Protein AF-A0A965VAK7-F1 (afdb_monomer_lite)

Secondary structure (DSSP, 8-state):
---HHHHHHHHHHHTSSS-HHHHHHTTS-------------------S-----EEESGGGTTS-HHHHHHHHHHTT--EEES--TTTHHHHHHHT-B-SS--SS-TT-TTSSTTSGGGHHHHHHHHHHHHHHHHHTT-----------TT--HHHHHHHTT-

Sequence (162 aa):
MISRRDVIKRLAQALAGAPLMEALSSLTHPEPVLGKSLFTTTARKNSATPIRHSVSRWPFNQIPLEDFCQQVKTFGIESVELVGPDEWPILKKYGLHCAMPNGADRLGLTRGFNEPSLHEQLIEDYSRVIPLVADAGYDKLICFSGNRNGLDDEEGLQNCSV

Radius of gyration: 26.93 Å; chains: 1; bounding box: 43×77×53 Å

Foldseek 3Di:
DQDPVNVVVVVVVVPPDDDPVVVVVVVPDDDPPPDDPPPPPPPPPDPDDDDADEEEPVVVVVDPLLRVLVVCVVVVHQEYEAAELVCLVSCVVSNHHYQEYEFLPPVHQADFQLDLVCVVSSCVSCVVRVVSCVVSVYDHYDGHLHHCPVPDPVSSVVSNPD

Structure (mmCIF, N/CA/C/O backbone):
data_AF-A0A965VAK7-F1
#
_entry.id   AF-A0A965VAK7-F1
#
loop_
_atom_site.group_PDB
_atom_site.id
_atom_site.type_symbol
_atom_site.label_atom_id
_atom_site.label_alt_id
_atom_site.label_comp_id
_atom_site.label_asym_id
_atom_site.label_entity_id
_atom_site.label_seq_id
_atom_site.pdbx_PDB_ins_code
_atom_site.Cartn_x
_atom_site.Cartn_y
_atom_site.Cartn_z
_atom_site.occupancy
_atom_site.B_iso_or_equiv
_atom_site.auth_seq_id
_atom_site.auth_comp_id
_atom_site.auth_asym_id
_atom_site.auth_atom_id
_atom_site.pdbx_PDB_model_num
ATOM 1 N N . MET A 1 1 ? -8.196 33.468 14.641 1.00 49.53 1 MET A N 1
ATOM 2 C CA . MET A 1 1 ? -6.990 33.963 13.942 1.00 49.53 1 MET A CA 1
ATOM 3 C C . MET A 1 1 ? -7.469 34.972 12.903 1.00 49.53 1 MET A C 1
ATOM 5 O O . MET A 1 1 ? -8.210 34.575 12.015 1.00 49.53 1 MET A O 1
ATOM 9 N N . ILE A 1 2 ? -7.204 36.271 13.087 1.00 54.78 2 ILE A N 1
ATOM 10 C CA . ILE A 1 2 ? -7.706 37.324 12.182 1.00 54.78 2 ILE A CA 1
ATOM 11 C C . ILE A 1 2 ? -6.938 37.225 10.860 1.00 54.78 2 ILE A C 1
ATOM 13 O O . ILE A 1 2 ? -5.707 37.224 10.864 1.00 54.78 2 ILE A O 1
ATOM 17 N N . SER A 1 3 ? -7.648 37.102 9.737 1.00 73.88 3 SER A N 1
ATOM 18 C CA . SER A 1 3 ? -7.015 36.999 8.423 1.00 73.88 3 SER A CA 1
ATOM 19 C C . SER A 1 3 ? -6.465 38.354 7.989 1.00 73.88 3 SER A C 1
ATOM 21 O O . SER A 1 3 ? -7.059 39.399 8.255 1.00 73.88 3 SER A O 1
ATOM 23 N N . ARG A 1 4 ? -5.362 38.349 7.230 1.00 69.19 4 ARG A N 1
ATOM 24 C CA . ARG A 1 4 ? -4.794 39.558 6.604 1.00 69.19 4 ARG A CA 1
ATOM 25 C C . ARG A 1 4 ? -5.844 40.362 5.825 1.00 69.19 4 ARG A C 1
ATOM 27 O O . ARG A 1 4 ? -5.785 41.587 5.802 1.00 69.19 4 ARG A O 1
ATOM 34 N N . ARG A 1 5 ? -6.835 39.687 5.230 1.00 72.44 5 ARG A N 1
ATOM 35 C CA . ARG A 1 5 ? -7.944 40.338 4.510 1.00 72.44 5 ARG A CA 1
ATOM 36 C C . ARG A 1 5 ? -8.871 41.137 5.428 1.00 72.44 5 ARG A C 1
ATOM 38 O O . ARG A 1 5 ? -9.365 42.182 5.012 1.00 72.44 5 ARG A O 1
ATOM 45 N N . ASP A 1 6 ? -9.071 40.686 6.661 1.00 72.44 6 ASP A N 1
ATOM 46 C CA . ASP A 1 6 ? -9.944 41.359 7.627 1.00 72.44 6 ASP A CA 1
ATOM 47 C C . ASP A 1 6 ? -9.283 42.627 8.177 1.00 72.44 6 ASP A C 1
ATOM 49 O O . ASP A 1 6 ? -9.950 43.643 8.369 1.00 72.44 6 ASP A O 1
ATOM 53 N N . VAL A 1 7 ? -7.955 42.602 8.341 1.00 73.06 7 VAL A N 1
ATOM 54 C CA . VAL A 1 7 ? -7.158 43.782 8.718 1.00 73.06 7 VAL A CA 1
ATOM 55 C C . VAL A 1 7 ? -7.237 44.861 7.634 1.00 73.06 7 VAL A C 1
ATOM 57 O O . VAL A 1 7 ? -7.485 46.024 7.943 1.00 73.06 7 VAL A O 1
ATOM 60 N N . ILE A 1 8 ? -7.110 44.479 6.358 1.00 72.50 8 ILE A N 1
ATOM 61 C CA . ILE A 1 8 ? -7.169 45.422 5.227 1.00 72.50 8 ILE A CA 1
ATOM 62 C C . ILE A 1 8 ? -8.561 46.052 5.097 1.00 72.50 8 ILE A C 1
ATOM 64 O O . ILE A 1 8 ? -8.670 47.262 4.904 1.00 72.50 8 ILE A O 1
ATOM 68 N N . LYS A 1 9 ? -9.635 45.265 5.255 1.00 62.25 9 LYS A N 1
ATOM 69 C CA . LYS A 1 9 ? -11.009 45.795 5.215 1.00 62.25 9 LYS A CA 1
ATOM 70 C C . LYS A 1 9 ? -11.276 46.802 6.332 1.00 62.25 9 LYS A C 1
ATOM 72 O O . LYS A 1 9 ? -11.929 47.812 6.090 1.00 62.25 9 LYS A O 1
ATOM 77 N N . ARG A 1 10 ? -10.748 46.551 7.532 1.00 61.81 10 ARG A N 1
ATOM 78 C CA . ARG A 1 10 ? -10.888 47.462 8.676 1.00 61.81 10 ARG A CA 1
ATOM 79 C C . ARG A 1 10 ? -10.106 48.762 8.489 1.00 61.81 10 ARG A C 1
ATOM 81 O O . ARG A 1 10 ? -10.645 49.822 8.787 1.00 61.81 10 ARG A O 1
ATOM 88 N N . LEU A 1 11 ? -8.894 48.702 7.931 1.00 62.12 11 LEU A N 1
ATOM 89 C CA . LEU A 1 11 ? -8.128 49.909 7.592 1.00 62.12 11 LEU A CA 1
ATOM 90 C C . LEU A 1 11 ? -8.834 50.760 6.527 1.00 62.12 11 LEU A C 1
ATOM 92 O O . LEU A 1 11 ? -8.875 51.980 6.642 1.00 62.12 11 LEU A O 1
ATOM 96 N N . ALA A 1 12 ? -9.423 50.119 5.514 1.00 57.16 12 ALA A N 1
ATOM 97 C CA . ALA A 1 12 ? -10.158 50.820 4.465 1.00 57.16 12 ALA A CA 1
ATOM 98 C C . ALA A 1 12 ? -11.426 51.517 4.997 1.00 57.16 12 ALA A C 1
ATOM 100 O O . ALA A 1 12 ? -11.780 52.592 4.523 1.00 57.16 12 ALA A O 1
ATOM 101 N N . GLN A 1 13 ? -12.087 50.939 6.006 1.00 51.97 13 GLN A N 1
ATOM 102 C CA . GLN A 1 13 ? -13.268 51.531 6.648 1.00 51.97 13 GLN A CA 1
ATOM 103 C C . GLN A 1 13 ? -12.927 52.706 7.579 1.00 51.97 13 GLN A C 1
ATOM 105 O O . GLN A 1 13 ? -13.746 53.608 7.734 1.00 51.97 13 GLN A O 1
ATOM 110 N N . ALA A 1 14 ? -11.721 52.744 8.152 1.00 52.03 14 ALA A N 1
ATOM 111 C CA . ALA A 1 14 ? -11.284 53.821 9.045 1.00 52.03 14 ALA A CA 1
ATOM 112 C C . ALA A 1 14 ? -10.959 55.146 8.320 1.00 52.03 14 ALA A C 1
ATOM 114 O O . ALA A 1 14 ? -10.845 56.184 8.965 1.00 52.03 14 ALA A O 1
ATOM 115 N N . LEU A 1 15 ? -10.841 55.138 6.987 1.00 49.44 15 LEU A N 1
ATOM 116 C CA . LEU A 1 15 ? -10.510 56.329 6.191 1.00 49.44 15 LEU A CA 1
ATOM 117 C C . LEU A 1 15 ? -11.733 57.149 5.740 1.00 49.44 15 LEU A C 1
ATOM 119 O O . LEU A 1 15 ? -11.558 58.192 5.118 1.00 49.44 15 LEU A O 1
ATOM 123 N N . ALA A 1 16 ? -12.960 56.721 6.059 1.00 51.94 16 ALA A N 1
ATOM 124 C CA . ALA A 1 16 ? -14.186 57.370 5.578 1.00 51.94 16 ALA A CA 1
ATOM 125 C C . ALA A 1 16 ? -14.900 58.284 6.596 1.00 51.94 16 ALA A C 1
ATOM 127 O O . ALA A 1 16 ? -15.968 58.803 6.282 1.00 51.94 16 ALA A O 1
ATOM 128 N N . GLY A 1 17 ? -14.332 58.540 7.780 1.00 54.88 17 GLY A N 1
ATOM 129 C CA . GLY A 1 17 ? -14.877 59.567 8.679 1.00 54.88 17 GLY A CA 1
ATOM 130 C C . GLY A 1 17 ? -14.713 59.278 10.165 1.00 54.88 17 GLY A C 1
ATOM 131 O O . GLY A 1 17 ? -15.638 58.792 10.803 1.00 54.88 17 GLY A O 1
ATOM 132 N N . ALA A 1 18 ? -13.553 59.629 10.717 1.00 45.25 18 ALA A N 1
ATOM 133 C CA . ALA A 1 18 ? -13.354 60.025 12.115 1.00 45.25 18 ALA A CA 1
ATOM 134 C C . ALA A 1 18 ? -11.968 60.697 12.241 1.00 45.25 18 ALA A C 1
ATOM 136 O O . ALA A 1 18 ? -11.059 60.342 11.483 1.00 45.25 18 ALA A O 1
ATOM 137 N N . PRO A 1 19 ? -11.773 61.677 13.145 1.00 42.69 19 PRO A N 1
ATOM 138 C CA . PRO A 1 19 ? -10.483 62.337 13.332 1.00 42.69 19 PRO A CA 1
ATOM 139 C C . PRO A 1 19 ? -9.411 61.344 13.810 1.00 42.69 19 PRO A C 1
ATOM 141 O O . PRO A 1 19 ? -9.635 60.526 14.701 1.00 42.69 19 PRO A O 1
ATOM 144 N N . LEU A 1 20 ? -8.22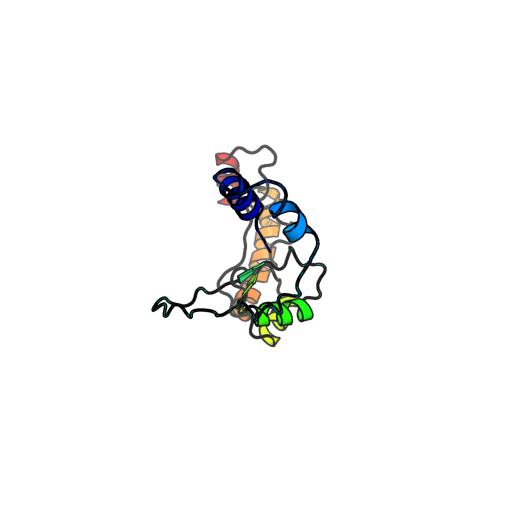0 61.453 13.215 1.00 48.28 20 LEU A N 1
ATOM 145 C CA . LEU A 1 20 ? -7.099 60.507 13.313 1.00 48.28 20 LEU A CA 1
ATOM 146 C C . LEU A 1 20 ? -6.590 60.245 14.752 1.00 48.28 20 LEU A C 1
ATOM 148 O O . LEU A 1 20 ? -5.883 59.266 14.976 1.00 48.28 20 LEU A O 1
ATOM 152 N N . MET A 1 21 ? -6.946 61.082 15.734 1.00 45.22 21 MET A N 1
ATOM 153 C CA . MET A 1 21 ? -6.463 60.947 17.116 1.00 45.22 21 MET A CA 1
ATOM 154 C C . MET A 1 21 ? -7.197 59.894 17.962 1.00 45.22 21 MET A C 1
ATOM 156 O O . MET A 1 21 ? -6.571 59.318 18.848 1.00 45.22 21 MET A O 1
ATOM 160 N N . GLU A 1 22 ? -8.465 59.571 17.687 1.00 42.34 22 GLU A N 1
ATOM 161 C CA . GLU A 1 22 ? -9.204 58.560 18.473 1.00 42.34 22 GLU A CA 1
ATOM 162 C C . GLU A 1 22 ? -8.810 57.121 18.074 1.00 42.34 22 GLU A C 1
ATOM 164 O O . GLU A 1 22 ? -8.831 56.193 18.884 1.00 42.34 22 GLU A O 1
ATOM 169 N N . ALA A 1 23 ? -8.396 56.930 16.815 1.00 47.09 23 ALA A N 1
ATOM 170 C CA . ALA A 1 23 ? -8.077 55.617 16.258 1.00 47.09 23 ALA A CA 1
ATOM 171 C C . ALA A 1 23 ? -6.786 55.012 16.840 1.00 47.09 23 ALA A C 1
ATOM 173 O O . ALA A 1 23 ? -6.698 53.790 16.978 1.00 47.09 23 ALA A O 1
ATOM 174 N N . LEU A 1 24 ? -5.809 55.843 17.233 1.00 43.31 24 LEU A N 1
ATOM 175 C CA . LEU A 1 24 ? -4.544 55.358 17.801 1.00 43.31 24 LEU A CA 1
ATOM 176 C C . LEU A 1 24 ? -4.680 54.835 19.239 1.00 43.31 24 LEU A C 1
ATOM 178 O O . LEU A 1 24 ? -3.982 53.889 19.592 1.00 43.31 24 LEU A O 1
ATOM 182 N N . SER A 1 25 ? -5.593 55.385 20.047 1.00 42.44 25 SER A N 1
ATOM 183 C CA . SER A 1 25 ? -5.804 54.933 21.436 1.00 42.44 25 SER A CA 1
ATOM 184 C C . SER A 1 25 ? -6.405 53.517 21.504 1.00 42.44 25 SER A C 1
ATOM 186 O O . SER A 1 25 ? -6.100 52.726 22.395 1.00 42.44 25 SER A O 1
ATOM 188 N N . SER A 1 26 ? -7.187 53.131 20.487 1.00 41.34 26 SER A N 1
ATOM 189 C CA . SER A 1 26 ? -7.758 51.778 20.382 1.00 41.34 26 SER A CA 1
ATOM 190 C C . SER A 1 26 ? -6.744 50.684 20.005 1.00 41.34 26 SER A C 1
ATOM 192 O O . SER A 1 26 ? -7.070 49.499 20.067 1.00 41.34 26 SER A O 1
ATOM 194 N N . LEU A 1 27 ? -5.514 51.056 19.627 1.00 45.97 27 LEU A N 1
ATOM 195 C CA . LEU A 1 27 ? -4.449 50.115 19.255 1.00 45.97 27 LEU A CA 1
ATOM 196 C C . LEU A 1 27 ? -3.560 49.705 20.439 1.00 45.97 27 LEU A C 1
ATOM 198 O O . LEU A 1 27 ? -2.753 48.789 20.290 1.00 45.97 27 LEU A O 1
ATOM 202 N N . THR A 1 28 ? -3.695 50.345 21.605 1.00 43.59 28 THR A N 1
ATOM 203 C CA . THR A 1 28 ? -2.796 50.125 22.754 1.00 43.59 28 THR A CA 1
ATOM 204 C C . THR A 1 28 ? -3.399 49.320 23.904 1.00 43.59 28 THR A C 1
ATOM 206 O O . THR A 1 28 ? -2.708 49.080 24.892 1.00 43.59 28 THR A O 1
ATOM 209 N N . HIS A 1 29 ? -4.632 48.822 23.778 1.00 44.16 29 HIS A N 1
ATOM 210 C CA . HIS A 1 29 ? -5.245 47.974 24.803 1.00 44.16 29 HIS A CA 1
ATOM 211 C C . HIS A 1 29 ? -5.722 46.636 24.223 1.00 44.16 29 HIS A C 1
ATOM 213 O O . HIS A 1 29 ? -6.778 46.579 23.590 1.00 44.16 29 HIS A O 1
ATOM 219 N N . PRO A 1 30 ? -4.982 45.530 24.432 1.00 42.00 30 PRO A N 1
ATOM 220 C CA . PRO A 1 30 ? -5.552 44.207 24.261 1.00 42.00 30 PRO A CA 1
ATOM 221 C C . PRO A 1 30 ? -6.478 43.925 25.453 1.00 42.00 30 PRO A C 1
ATOM 223 O O . PRO A 1 30 ? -6.036 43.471 26.505 1.00 42.00 30 PRO A O 1
ATOM 226 N N . GLU A 1 31 ? -7.770 44.202 25.295 1.00 39.09 31 GLU A N 1
ATOM 227 C CA . GLU A 1 31 ? -8.802 43.621 26.160 1.00 39.09 31 GLU A CA 1
ATOM 228 C C . GLU A 1 31 ? -8.766 42.088 26.010 1.00 39.09 31 GLU A C 1
ATOM 230 O O . GLU A 1 31 ? -8.742 41.580 24.877 1.00 39.09 31 GLU A O 1
ATOM 235 N N . PRO A 1 32 ? -8.759 41.314 27.110 1.00 38.34 32 PRO A N 1
ATOM 236 C CA . PRO A 1 32 ? -8.784 39.867 27.033 1.00 38.34 32 PRO A CA 1
ATOM 237 C C . PRO A 1 32 ? -10.186 39.432 26.602 1.00 38.34 32 PRO A C 1
ATOM 239 O O . PRO A 1 32 ? -11.089 39.237 27.414 1.00 38.34 32 PRO A O 1
ATOM 242 N N . VAL A 1 33 ? -10.378 39.244 25.297 1.00 41.69 33 VAL A N 1
ATOM 243 C CA . VAL A 1 33 ? -11.558 38.552 24.780 1.00 41.69 33 VAL A CA 1
ATOM 244 C C . VAL A 1 33 ? -11.418 37.084 25.168 1.00 41.69 33 VAL A C 1
ATOM 246 O O . VAL A 1 33 ? -10.795 36.288 24.464 1.00 41.69 33 VAL A O 1
ATOM 249 N N . LEU A 1 34 ? -12.000 36.738 26.317 1.00 42.62 34 LEU A N 1
ATOM 250 C CA . LEU A 1 34 ? -12.352 35.378 26.708 1.00 42.62 34 LEU A CA 1
ATOM 251 C C . LEU A 1 34 ? -13.281 34.811 25.624 1.00 42.62 34 LEU A C 1
ATOM 253 O O . LEU A 1 34 ? -14.507 34.916 25.684 1.00 42.62 34 LEU A O 1
ATOM 257 N N . GLY A 1 35 ? -12.671 34.273 24.572 1.00 37.53 35 GLY A N 1
ATOM 258 C CA . GLY A 1 35 ? -13.359 33.654 23.458 1.00 37.53 35 GLY A CA 1
ATOM 259 C C . GLY A 1 35 ? -14.065 32.399 23.941 1.00 37.53 35 GLY A C 1
ATOM 260 O O . GLY A 1 35 ? -13.445 31.349 24.095 1.00 37.53 35 GLY A O 1
ATOM 261 N N . LYS A 1 36 ? -15.383 32.496 24.140 1.00 40.84 36 LYS A N 1
ATOM 262 C CA . LYS A 1 36 ? -16.265 31.331 24.045 1.00 40.84 36 LYS A CA 1
ATOM 263 C C . LYS A 1 36 ? -15.923 30.602 22.747 1.00 40.84 36 LYS A C 1
ATOM 265 O O . LYS A 1 36 ? -15.894 31.219 21.683 1.00 40.84 36 LYS A O 1
ATOM 270 N N . SER A 1 37 ? -15.632 29.309 22.878 1.00 41.97 37 SER A N 1
ATOM 271 C CA . SER A 1 37 ? -15.342 28.382 21.785 1.00 41.97 37 SER A CA 1
ATOM 272 C C . SER A 1 37 ? -16.246 28.655 20.580 1.00 41.97 37 SER A C 1
ATOM 274 O O . SER A 1 37 ? -17.455 28.441 20.626 1.00 41.97 37 SER A O 1
ATOM 276 N N . LEU A 1 38 ? -15.643 29.148 19.497 1.00 42.88 38 LEU A N 1
ATOM 277 C CA . LEU A 1 38 ? -16.304 29.417 18.218 1.00 42.88 38 LEU A CA 1
ATOM 278 C C . LEU A 1 38 ? -16.526 28.145 17.385 1.00 42.88 38 LEU A C 1
ATOM 280 O O . LEU A 1 38 ? -16.934 28.229 16.231 1.00 42.88 38 LEU A O 1
ATOM 284 N N . PHE A 1 39 ? -16.325 26.960 17.962 1.00 47.28 39 PHE A N 1
ATOM 285 C CA . PHE A 1 39 ? -16.734 25.704 17.345 1.00 47.28 39 PHE A CA 1
ATOM 286 C C . PHE A 1 39 ? -18.138 25.329 17.815 1.00 47.28 39 PHE A C 1
ATOM 288 O O . PHE A 1 39 ? -18.348 24.338 18.507 1.00 47.28 39 PHE A O 1
ATOM 295 N N . THR A 1 40 ? -19.127 26.133 17.423 1.00 39.22 40 THR A N 1
ATOM 296 C CA . THR A 1 40 ? -20.482 25.595 17.289 1.00 39.22 40 THR A CA 1
ATOM 297 C C . THR A 1 40 ? -20.524 24.894 15.941 1.00 39.22 40 THR A C 1
ATOM 299 O O . THR A 1 40 ? -20.712 25.525 14.902 1.00 39.22 40 THR A O 1
ATOM 302 N N . THR A 1 41 ? -20.273 23.586 15.947 1.00 44.69 41 THR A N 1
ATOM 303 C CA . THR A 1 41 ? -20.525 22.729 14.790 1.00 44.69 41 THR A CA 1
ATOM 304 C C . THR A 1 41 ? -22.024 22.753 14.536 1.00 44.69 41 THR A C 1
ATOM 306 O O . THR A 1 41 ? -22.780 22.002 15.149 1.00 44.69 41 THR A O 1
ATOM 309 N N . THR A 1 42 ? -22.483 23.634 13.649 1.00 44.19 42 THR A N 1
ATOM 310 C CA . THR A 1 42 ? -23.814 23.500 13.065 1.00 44.19 42 THR A CA 1
ATOM 311 C C . THR A 1 42 ? -23.801 22.181 12.307 1.00 44.19 42 THR A C 1
ATOM 313 O O . THR A 1 42 ? -23.230 22.086 11.218 1.00 44.19 42 THR A O 1
ATOM 316 N N . ALA A 1 43 ? -24.349 21.134 12.924 1.00 50.53 43 ALA A N 1
ATOM 317 C CA . ALA A 1 43 ? -24.496 19.832 12.306 1.00 50.53 43 ALA A CA 1
ATOM 318 C C . ALA A 1 43 ? -25.353 20.012 11.050 1.00 50.53 43 ALA A C 1
ATOM 320 O O . ALA A 1 43 ? -26.576 20.143 11.121 1.00 50.53 43 ALA A O 1
ATOM 321 N N . ARG A 1 44 ? -24.701 20.066 9.884 1.00 49.41 44 ARG A N 1
ATOM 322 C CA . ARG A 1 44 ? -25.390 19.893 8.612 1.00 49.41 44 ARG A CA 1
ATOM 323 C C . ARG A 1 44 ? -26.029 18.516 8.674 1.00 49.41 44 ARG A C 1
A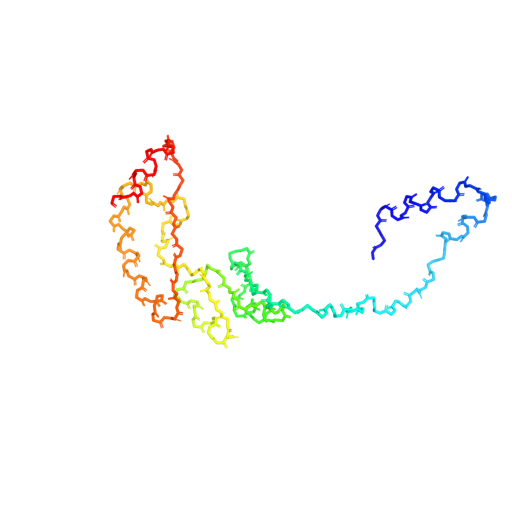TOM 325 O O . ARG A 1 44 ? -25.331 17.506 8.714 1.00 49.41 44 ARG A O 1
ATOM 332 N N . LYS A 1 45 ? -27.358 18.492 8.727 1.00 50.88 45 LYS A N 1
ATOM 333 C CA . LYS A 1 45 ? -28.162 17.280 8.609 1.00 50.88 45 LYS A CA 1
ATOM 334 C C . LYS A 1 45 ? -28.058 16.814 7.154 1.00 50.88 45 LYS A C 1
ATOM 336 O O . LYS A 1 45 ? -28.951 17.048 6.350 1.00 50.88 45 LYS A O 1
ATOM 341 N N . ASN A 1 46 ? -26.908 16.253 6.795 1.00 53.75 46 ASN A N 1
ATOM 342 C CA . ASN A 1 46 ? -26.676 15.708 5.472 1.00 53.75 46 ASN A CA 1
ATOM 343 C C . ASN A 1 46 ? -27.251 14.296 5.451 1.00 53.75 46 ASN A C 1
ATOM 345 O O . ASN A 1 46 ? -26.717 13.387 6.077 1.00 53.75 46 ASN A O 1
ATOM 349 N N . SER A 1 47 ? -28.322 14.113 4.688 1.00 57.94 47 SER A N 1
ATOM 350 C CA . SER A 1 47 ? -28.842 12.821 4.234 1.00 57.94 47 SER A CA 1
ATOM 351 C C . SER A 1 47 ? -27.915 12.151 3.202 1.00 57.94 47 SER A C 1
ATOM 353 O O . SER A 1 47 ? -28.383 11.492 2.279 1.00 57.94 47 SER A O 1
ATOM 355 N N . ALA A 1 48 ? -26.604 12.368 3.314 1.00 66.12 48 ALA A N 1
ATOM 356 C CA . ALA A 1 48 ? -25.587 11.817 2.435 1.00 66.12 48 ALA A CA 1
ATOM 357 C C . ALA A 1 48 ? -24.838 10.737 3.210 1.00 66.12 48 ALA A C 1
ATOM 359 O O . ALA A 1 48 ? -24.498 10.942 4.376 1.00 66.12 48 ALA A O 1
ATOM 360 N N . THR A 1 49 ? -24.598 9.593 2.573 1.00 67.81 49 THR A N 1
ATOM 361 C CA . THR A 1 49 ? -23.736 8.542 3.122 1.00 67.81 49 THR A CA 1
ATOM 362 C C . THR A 1 49 ? -22.448 9.169 3.663 1.00 67.81 49 THR A C 1
ATOM 364 O O . THR A 1 49 ? -21.840 9.975 2.950 1.00 67.81 49 THR A O 1
ATOM 367 N N . PRO A 1 50 ? -22.040 8.855 4.903 1.00 83.44 50 PRO A N 1
ATOM 368 C CA . PRO A 1 50 ? -20.830 9.424 5.477 1.00 83.44 50 PRO A CA 1
ATOM 369 C C . PRO A 1 50 ? -19.631 9.119 4.572 1.00 83.44 50 PRO A C 1
ATOM 371 O O . PRO A 1 50 ? -19.474 7.998 4.088 1.00 83.44 50 PRO A O 1
ATOM 374 N N . ILE A 1 51 ? -18.813 10.141 4.306 1.00 89.06 51 ILE A N 1
ATOM 375 C CA . ILE A 1 51 ? -17.578 9.979 3.537 1.00 89.06 51 ILE A CA 1
ATOM 376 C C . ILE A 1 51 ? -16.642 9.102 4.365 1.00 89.06 51 ILE A C 1
ATOM 378 O O . ILE A 1 51 ? -16.296 9.452 5.493 1.00 89.06 51 ILE A O 1
ATOM 382 N N . ARG A 1 52 ? -16.226 7.972 3.795 1.00 92.88 52 ARG A N 1
ATOM 383 C CA . ARG A 1 52 ? -15.259 7.070 4.422 1.00 92.88 52 ARG A CA 1
ATOM 384 C C . ARG A 1 52 ? -13.858 7.578 4.117 1.00 92.88 52 ARG A C 1
ATOM 386 O O . ARG A 1 52 ? -13.382 7.457 2.991 1.00 92.88 52 ARG A O 1
ATOM 393 N N . HIS A 1 53 ? -13.234 8.207 5.105 1.00 94.62 53 HIS A N 1
ATOM 394 C CA . HIS A 1 53 ? -11.891 8.758 4.970 1.00 94.62 53 HIS A CA 1
ATOM 395 C C . HIS A 1 53 ? -10.820 7.697 5.236 1.00 94.62 53 HIS A C 1
ATOM 397 O O . HIS A 1 53 ? -10.975 6.852 6.122 1.00 94.62 53 HIS A O 1
ATOM 403 N N . SER A 1 54 ? -9.715 7.800 4.498 1.00 97.19 54 SER A N 1
ATOM 404 C CA . SER A 1 54 ? -8.495 7.028 4.709 1.00 97.19 54 SER A CA 1
ATOM 405 C C . SER A 1 54 ? -7.251 7.915 4.723 1.00 97.19 54 SER A C 1
ATOM 407 O O . SER A 1 54 ? -7.298 9.080 4.319 1.00 97.19 54 SER A O 1
ATOM 409 N N . VAL A 1 55 ? -6.135 7.372 5.213 1.00 97.75 55 VAL A N 1
ATOM 410 C CA . VAL A 1 55 ? -4.841 8.064 5.274 1.00 97.75 55 VAL A CA 1
ATOM 411 C C . VAL A 1 55 ? -3.702 7.119 4.910 1.00 97.75 55 VAL A C 1
ATOM 413 O O . VAL A 1 55 ? -3.657 5.988 5.378 1.00 97.75 55 VAL A O 1
ATOM 416 N N . SER A 1 56 ? -2.748 7.566 4.095 1.00 96.88 56 SER A N 1
ATOM 417 C CA . SER A 1 56 ? -1.547 6.774 3.814 1.00 96.88 56 SER A CA 1
ATOM 418 C C . SER A 1 56 ? -0.571 6.795 4.986 1.00 96.88 56 SER A C 1
ATOM 420 O O . SER A 1 56 ? -0.334 7.844 5.585 1.00 96.88 56 SER A O 1
ATOM 422 N N . ARG A 1 57 ? 0.051 5.650 5.270 1.00 95.56 57 ARG A N 1
ATOM 423 C CA . ARG A 1 57 ? 1.042 5.486 6.341 1.00 95.56 57 ARG A CA 1
ATOM 424 C C . ARG A 1 57 ? 2.343 6.258 6.104 1.00 95.56 57 ARG A C 1
ATOM 426 O O . ARG A 1 57 ? 2.905 6.811 7.053 1.00 95.56 57 ARG A O 1
ATOM 433 N N . TRP A 1 58 ? 2.821 6.272 4.858 1.00 93.69 58 TRP A N 1
ATOM 434 C CA . TRP A 1 58 ? 4.182 6.696 4.498 1.00 93.69 58 TRP A CA 1
ATOM 435 C C . TRP A 1 58 ? 4.595 8.108 4.960 1.00 93.69 58 TRP A C 1
ATOM 437 O O . TRP A 1 58 ? 5.731 8.236 5.419 1.00 93.69 58 TRP A O 1
ATOM 447 N N . PRO A 1 59 ? 3.735 9.155 4.938 1.00 96.38 59 PRO A N 1
ATOM 448 C CA . PRO A 1 59 ? 4.149 10.502 5.342 1.00 96.38 59 PRO A CA 1
ATOM 449 C C . PRO A 1 59 ? 4.420 10.619 6.846 1.00 96.38 59 PRO A C 1
ATOM 451 O O . PRO A 1 59 ? 4.986 11.609 7.298 1.00 96.38 59 PRO A O 1
ATOM 454 N N . PHE A 1 60 ? 3.993 9.625 7.626 1.00 96.56 60 PHE A N 1
ATOM 455 C CA . PHE A 1 60 ? 4.023 9.641 9.084 1.00 96.56 60 PHE A CA 1
ATOM 456 C C . PHE A 1 60 ? 4.966 8.579 9.655 1.00 96.56 60 PHE A C 1
ATOM 458 O O . PHE A 1 60 ? 4.827 8.213 10.820 1.00 96.56 60 PHE A O 1
ATOM 465 N N . ASN A 1 61 ? 5.888 8.028 8.856 1.00 93.06 61 ASN A N 1
ATOM 466 C CA . ASN A 1 61 ? 6.762 6.901 9.232 1.00 93.06 61 ASN A CA 1
ATOM 467 C C . ASN A 1 61 ? 7.553 7.104 10.543 1.00 93.06 61 ASN A C 1
ATOM 469 O O . ASN A 1 61 ? 7.902 6.126 11.195 1.00 93.06 61 ASN A O 1
ATOM 473 N N . GLN A 1 62 ? 7.764 8.352 10.963 1.00 96.88 62 GLN A N 1
ATOM 474 C CA . GLN A 1 62 ? 8.396 8.725 12.234 1.00 96.88 62 GLN A CA 1
ATOM 475 C C . GLN A 1 62 ? 7.534 8.443 13.477 1.00 96.88 62 GLN A C 1
ATOM 477 O O . GLN A 1 62 ? 8.064 8.362 14.582 1.00 96.88 62 GLN A O 1
ATOM 482 N N . ILE A 1 63 ? 6.217 8.306 13.318 1.00 97.69 63 ILE A N 1
ATOM 483 C CA . ILE A 1 63 ? 5.283 7.966 14.396 1.00 97.69 63 ILE A CA 1
ATOM 484 C C . ILE A 1 63 ? 5.161 6.435 14.448 1.00 97.69 63 ILE A C 1
ATOM 486 O O . ILE A 1 63 ? 4.900 5.831 13.397 1.00 97.69 63 ILE A O 1
ATOM 490 N N . PRO A 1 64 ? 5.323 5.786 15.619 1.00 97.62 64 PRO A N 1
ATOM 491 C CA . PRO A 1 64 ? 5.060 4.357 15.770 1.00 97.62 64 PRO A CA 1
ATOM 492 C C . PRO A 1 64 ? 3.650 3.993 15.292 1.00 97.62 64 PRO A C 1
ATOM 494 O O . PRO A 1 64 ? 2.696 4.730 15.538 1.00 97.62 64 PRO A O 1
ATOM 497 N N . LEU A 1 65 ? 3.499 2.852 14.610 1.00 97.50 65 LEU A N 1
ATOM 498 C CA . LEU A 1 65 ? 2.221 2.493 13.983 1.00 97.50 65 LEU A CA 1
ATOM 499 C C . LEU A 1 65 ? 1.073 2.399 14.999 1.00 97.50 65 LEU A C 1
ATOM 501 O O . LEU A 1 65 ? -0.039 2.822 14.690 1.00 97.50 65 LEU A O 1
ATOM 505 N N . GLU A 1 66 ? 1.325 1.882 16.205 1.00 97.50 66 GLU A N 1
ATOM 506 C CA . GLU A 1 66 ? 0.291 1.812 17.242 1.00 97.50 66 GLU A CA 1
ATOM 507 C C . GLU A 1 66 ? -0.214 3.201 17.654 1.00 97.50 66 GLU A C 1
ATOM 509 O O . GLU A 1 66 ? -1.426 3.425 17.664 1.00 97.50 66 GLU A O 1
ATOM 514 N N . ASP A 1 67 ? 0.695 4.141 17.922 1.00 98.19 67 ASP A N 1
ATOM 515 C CA . ASP A 1 67 ? 0.350 5.517 18.296 1.00 98.19 67 ASP A CA 1
ATOM 516 C C . ASP A 1 67 ? -0.394 6.223 17.156 1.00 98.19 67 ASP A C 1
ATOM 518 O O . ASP A 1 67 ? -1.393 6.914 17.374 1.00 98.19 67 ASP A O 1
ATOM 522 N N . PHE A 1 68 ? 0.051 5.995 15.917 1.00 98.38 68 PHE A N 1
ATOM 523 C CA . PHE A 1 68 ? -0.607 6.507 14.722 1.00 98.38 68 PHE A CA 1
ATOM 524 C C . PHE A 1 68 ? -2.047 5.989 14.609 1.00 98.38 68 PHE A C 1
ATOM 526 O O . PHE A 1 68 ? -2.974 6.781 14.450 1.00 98.38 68 PHE A O 1
ATOM 533 N N . CYS A 1 69 ? -2.263 4.679 14.762 1.00 98.00 69 CYS A N 1
ATOM 534 C CA . CYS A 1 69 ? -3.596 4.073 14.702 1.00 98.00 69 CYS A CA 1
ATOM 535 C C . CYS A 1 69 ? -4.541 4.644 15.767 1.00 98.00 69 CYS A C 1
ATOM 537 O O . CYS A 1 69 ? -5.704 4.931 15.471 1.00 98.00 69 CYS A O 1
ATOM 539 N N . GLN A 1 70 ? -4.050 4.850 16.993 1.00 97.38 70 GLN A N 1
ATOM 540 C CA . GLN A 1 70 ? -4.834 5.470 18.063 1.00 97.38 70 GLN A CA 1
ATOM 541 C C . GLN A 1 70 ? -5.287 6.883 17.680 1.00 97.38 70 GLN A C 1
ATOM 543 O O . GLN A 1 70 ? -6.473 7.198 17.792 1.00 97.38 70 GLN A O 1
ATOM 548 N N . GLN A 1 71 ? -4.370 7.717 17.181 1.00 97.56 71 GLN A N 1
ATOM 549 C CA . GLN A 1 71 ? -4.667 9.097 16.789 1.00 97.56 71 GLN A CA 1
ATOM 550 C C . GLN A 1 71 ? -5.630 9.168 15.601 1.00 97.56 71 GLN A C 1
ATOM 552 O O . GLN A 1 71 ? -6.614 9.906 15.655 1.00 97.56 71 GLN A O 1
ATOM 557 N N . VAL A 1 72 ? -5.403 8.361 14.564 1.00 97.06 72 VAL A N 1
ATOM 558 C CA . VAL A 1 72 ? -6.233 8.305 13.349 1.00 97.06 72 VAL A CA 1
ATOM 559 C C . VAL A 1 72 ? -7.702 8.032 13.683 1.00 97.06 72 VAL A C 1
ATOM 561 O O . VAL A 1 72 ? -8.593 8.693 13.144 1.00 97.06 72 VAL A O 1
ATOM 564 N N . LYS A 1 73 ? -7.974 7.148 14.650 1.00 95.25 73 LYS A N 1
ATOM 565 C CA . LYS A 1 73 ? -9.345 6.902 15.121 1.00 95.25 73 LYS A CA 1
ATOM 566 C C . LYS A 1 73 ? -10.003 8.115 15.763 1.00 95.25 73 LYS A C 1
ATOM 568 O O . LYS A 1 73 ? -11.204 8.301 15.587 1.00 95.25 73 LYS A O 1
ATOM 573 N N . THR A 1 74 ? -9.252 8.946 16.488 1.00 95.94 74 THR A N 1
ATOM 574 C CA . THR A 1 74 ? -9.812 10.171 17.094 1.00 95.94 74 THR A CA 1
ATOM 575 C C . THR A 1 74 ? -10.281 11.176 16.040 1.00 95.94 74 THR A C 1
ATOM 577 O O . THR A 1 74 ? -11.166 11.982 16.316 1.00 95.94 74 THR A O 1
ATOM 580 N N . PHE A 1 75 ? -9.751 11.085 14.817 1.00 95.31 75 PHE A N 1
ATOM 581 C CA . PHE A 1 75 ? -10.163 11.904 13.677 1.00 95.31 75 PHE A CA 1
ATOM 582 C C . PHE A 1 75 ? -11.349 11.318 12.899 1.00 95.31 75 PHE A C 1
ATOM 584 O O . PHE A 1 75 ? -11.814 11.943 11.948 1.00 95.31 75 PHE A O 1
ATOM 591 N N . GLY A 1 76 ? -11.848 10.137 13.282 1.00 94.62 76 GLY A N 1
ATOM 592 C CA . GLY A 1 76 ? -12.936 9.459 12.574 1.00 94.62 76 GLY A CA 1
ATOM 593 C C . GLY A 1 76 ? -12.515 8.838 11.239 1.00 94.62 76 GLY A C 1
ATOM 594 O O . GLY A 1 76 ? -13.357 8.628 10.372 1.00 94.62 76 GLY A O 1
ATOM 595 N N . ILE A 1 77 ? -11.222 8.566 11.056 1.00 96.62 77 ILE A N 1
ATOM 596 C CA . ILE A 1 77 ? -10.698 7.863 9.881 1.00 96.62 77 ILE A CA 1
ATOM 597 C C . ILE A 1 77 ? -10.828 6.352 10.107 1.00 96.62 77 ILE A C 1
ATOM 599 O O . ILE A 1 77 ? -10.527 5.846 11.189 1.00 96.62 77 ILE A O 1
ATOM 603 N N . GLU A 1 78 ? -11.267 5.634 9.075 1.00 96.25 78 GLU A N 1
ATOM 604 C CA . GLU A 1 78 ? -11.588 4.202 9.157 1.00 96.25 78 GLU A CA 1
ATOM 605 C C . GLU A 1 78 ? -10.524 3.302 8.516 1.00 96.25 78 GLU A C 1
ATOM 607 O O . GLU A 1 78 ? -10.559 2.086 8.708 1.00 96.25 78 GLU A O 1
ATOM 612 N N . SER A 1 79 ? -9.598 3.869 7.737 1.00 97.88 79 SER A N 1
ATOM 613 C CA . SER A 1 79 ? -8.637 3.100 6.943 1.00 97.88 79 SER A CA 1
ATOM 614 C C . SER A 1 79 ? -7.250 3.743 6.910 1.00 97.88 79 SER A C 1
ATOM 616 O O . SER A 1 79 ? -7.119 4.966 6.797 1.00 97.88 79 SER A O 1
ATOM 618 N N . VAL A 1 80 ? -6.217 2.908 7.009 1.00 98.12 80 VAL A N 1
ATOM 619 C CA . VAL A 1 80 ? -4.804 3.284 6.897 1.00 98.12 80 VAL A CA 1
ATOM 620 C C . VAL A 1 80 ? -4.203 2.524 5.724 1.00 98.12 80 VAL A C 1
ATOM 622 O O . VAL A 1 80 ? -4.222 1.299 5.704 1.00 98.12 80 VAL A O 1
ATOM 625 N N . GLU A 1 81 ? -3.671 3.251 4.750 1.00 97.38 81 GLU A N 1
ATOM 626 C CA . GLU A 1 81 ? -3.209 2.703 3.474 1.00 97.38 81 GLU A C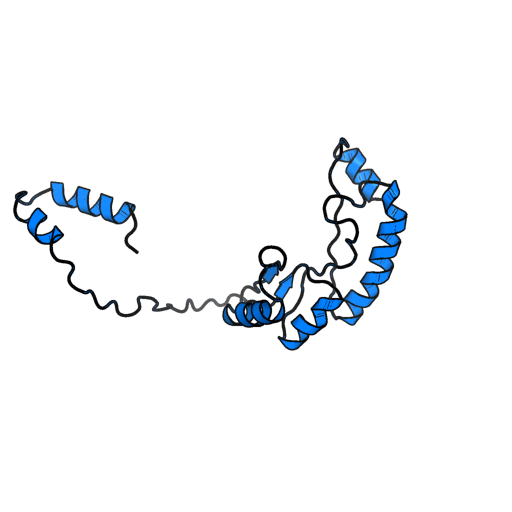A 1
ATOM 627 C C . GLU A 1 81 ? -1.703 2.465 3.447 1.00 97.38 81 GLU A C 1
ATOM 629 O O . GLU A 1 81 ? -0.948 3.139 4.158 1.00 97.38 81 GLU A O 1
ATOM 634 N N . LEU A 1 82 ? -1.271 1.598 2.526 1.00 95.25 82 LEU A N 1
ATOM 635 C CA . LEU A 1 82 ? 0.139 1.313 2.242 1.00 95.25 82 LEU A CA 1
ATOM 636 C C . LEU A 1 82 ? 0.887 0.732 3.450 1.00 95.25 82 LEU A C 1
ATOM 638 O O . LEU A 1 82 ? 2.022 1.115 3.731 1.00 95.25 82 LEU A O 1
ATOM 642 N N . VAL A 1 83 ? 0.217 -0.167 4.169 1.00 95.44 83 VAL A N 1
ATOM 643 C CA . VAL A 1 83 ? 0.810 -1.014 5.211 1.00 95.44 83 VAL A CA 1
ATOM 644 C C . VAL A 1 83 ? 0.845 -2.464 4.749 1.00 95.44 83 VAL A C 1
ATOM 646 O O . VAL A 1 83 ? -0.015 -2.887 3.961 1.00 95.44 83 VAL A O 1
ATOM 649 N N . GLY A 1 84 ? 1.844 -3.204 5.228 1.00 95.19 84 GLY A N 1
ATOM 650 C CA . GLY A 1 84 ? 2.160 -4.544 4.730 1.00 95.19 84 GLY A CA 1
ATOM 651 C C . GLY A 1 84 ? 1.678 -5.670 5.644 1.00 95.19 84 GLY A C 1
ATOM 652 O O . GLY A 1 84 ? 1.162 -5.398 6.732 1.00 95.19 84 GLY A O 1
ATOM 653 N N . PRO A 1 85 ? 1.897 -6.939 5.245 1.00 96.06 85 PRO A N 1
ATOM 654 C CA . PRO A 1 85 ? 1.454 -8.118 5.991 1.00 96.06 85 PRO A CA 1
ATOM 655 C C . PRO A 1 85 ? 1.784 -8.104 7.487 1.00 96.06 85 PRO A C 1
ATOM 657 O O . PRO A 1 85 ? 0.942 -8.461 8.310 1.00 96.06 85 PRO A O 1
ATOM 660 N N . ASP A 1 86 ? 2.976 -7.626 7.843 1.00 95.38 86 ASP A N 1
ATOM 661 C CA . ASP A 1 86 ? 3.452 -7.586 9.230 1.00 95.38 86 ASP A CA 1
ATOM 662 C C . ASP A 1 86 ? 2.728 -6.525 10.084 1.00 95.38 86 ASP A C 1
ATOM 664 O O . ASP A 1 86 ? 2.688 -6.617 11.312 1.00 95.38 86 ASP A O 1
ATOM 668 N N . GLU A 1 87 ? 2.125 -5.519 9.447 1.00 96.19 87 GLU A N 1
ATOM 669 C CA . GLU A 1 87 ? 1.473 -4.376 10.095 1.00 96.19 87 GLU A CA 1
ATOM 670 C C . GLU A 1 87 ? -0.060 -4.516 10.165 1.00 96.19 87 GLU A C 1
ATOM 672 O O . GLU A 1 87 ? -0.704 -3.909 11.029 1.00 96.19 87 GLU A O 1
ATOM 677 N N . TRP A 1 88 ? -0.677 -5.343 9.315 1.00 97.31 88 TRP A N 1
ATOM 678 C CA . TRP A 1 88 ? -2.133 -5.562 9.313 1.00 97.31 88 TRP A CA 1
ATOM 679 C C . TRP A 1 88 ? -2.716 -6.045 10.652 1.00 97.31 88 TRP A C 1
ATOM 681 O O . TRP A 1 88 ? -3.800 -5.576 11.019 1.00 97.31 88 TRP A O 1
ATOM 691 N N . PRO A 1 89 ? -2.043 -6.910 11.446 1.00 97.50 89 PRO A N 1
ATOM 692 C CA . PRO A 1 89 ? -2.537 -7.281 12.772 1.00 97.50 89 PRO A CA 1
ATOM 693 C C . PRO A 1 89 ? -2.726 -6.076 13.703 1.00 97.50 89 PRO A C 1
ATOM 695 O O . PRO A 1 89 ? -3.672 -6.050 14.495 1.00 97.50 89 PRO A O 1
ATOM 698 N N . ILE A 1 90 ? -1.874 -5.051 13.580 1.00 97.94 90 ILE A N 1
ATOM 699 C CA . ILE A 1 90 ? -1.987 -3.814 14.360 1.00 97.94 90 ILE A CA 1
ATOM 700 C C . ILE A 1 90 ? -3.214 -3.022 13.903 1.00 97.94 90 ILE A C 1
ATOM 702 O O . ILE A 1 90 ? -4.004 -2.598 14.746 1.00 97.94 90 ILE A O 1
ATOM 706 N N . LEU A 1 91 ? -3.447 -2.884 12.594 1.00 97.88 91 LEU A N 1
ATOM 707 C CA . LEU A 1 91 ? -4.670 -2.237 12.100 1.00 97.88 91 LEU A CA 1
ATOM 708 C C . LEU A 1 91 ? -5.929 -2.937 12.622 1.00 97.88 91 LEU A C 1
ATOM 710 O O . LEU A 1 91 ? -6.830 -2.285 13.160 1.00 97.88 91 LEU A O 1
ATOM 714 N N . LYS A 1 92 ? -5.955 -4.273 12.551 1.00 96.81 92 LYS A N 1
ATOM 715 C CA . LYS A 1 92 ? -7.066 -5.097 13.042 1.00 96.81 92 LYS A CA 1
ATOM 716 C C . LYS A 1 92 ? -7.312 -4.899 14.539 1.00 96.81 92 LYS A C 1
ATOM 718 O O . LYS A 1 92 ? -8.468 -4.760 14.935 1.00 96.81 92 LYS A O 1
ATOM 723 N N . LYS A 1 93 ? -6.256 -4.810 15.359 1.00 97.75 93 LYS A N 1
ATOM 724 C CA . LYS A 1 93 ? -6.343 -4.501 16.803 1.00 97.75 93 LYS A CA 1
ATOM 725 C C . LYS A 1 93 ? -7.083 -3.185 17.071 1.00 97.75 93 LYS A C 1
ATOM 727 O O . LYS A 1 93 ? -7.840 -3.104 18.035 1.00 97.75 93 LYS A O 1
ATOM 732 N N . TYR A 1 94 ? -6.909 -2.174 16.221 1.00 97.62 94 TYR A N 1
ATOM 733 C CA . TYR A 1 94 ? -7.603 -0.888 16.350 1.00 97.62 94 TYR A CA 1
ATOM 734 C C . TYR A 1 94 ? -8.941 -0.832 15.588 1.00 97.62 94 TYR A C 1
ATOM 736 O O . TYR A 1 94 ? -9.698 0.128 15.752 1.00 97.62 94 TYR A O 1
ATOM 744 N N . GLY A 1 95 ? -9.298 -1.865 14.823 1.00 96.56 95 GLY A N 1
ATOM 745 C CA . GLY A 1 95 ? -10.497 -1.877 13.981 1.00 96.56 95 GLY A CA 1
ATOM 746 C C . GLY A 1 95 ? -10.386 -0.939 12.777 1.00 96.56 95 GLY A C 1
ATOM 747 O O . GLY A 1 95 ? -11.390 -0.372 12.356 1.00 96.56 95 GLY A O 1
ATOM 748 N N . LEU A 1 96 ? -9.166 -0.737 12.273 1.00 97.81 96 LEU A N 1
ATOM 749 C CA . LEU A 1 96 ? -8.879 0.018 11.057 1.00 97.81 96 LEU A CA 1
ATOM 750 C C . LEU A 1 96 ? -8.787 -0.936 9.862 1.00 97.81 96 LEU A C 1
ATOM 752 O O . LEU A 1 96 ? -8.295 -2.059 9.982 1.00 97.81 96 LEU A O 1
ATOM 756 N N . HIS A 1 97 ? -9.259 -0.478 8.709 1.00 97.56 97 HIS A N 1
ATOM 757 C CA . HIS A 1 97 ? -9.135 -1.182 7.436 1.00 97.56 97 HIS A CA 1
ATOM 758 C C . HIS A 1 97 ? -7.868 -0.748 6.673 1.00 97.56 97 HIS A C 1
ATOM 760 O O . HIS A 1 97 ? -7.181 0.187 7.082 1.00 97.56 97 HIS A O 1
ATOM 766 N N . CYS A 1 98 ? -7.573 -1.431 5.568 1.00 97.62 98 CYS A N 1
ATOM 767 C CA . CYS A 1 98 ? -6.577 -1.030 4.580 1.00 97.62 98 CYS A CA 1
ATOM 768 C C . CYS A 1 98 ? -7.196 -1.253 3.197 1.00 97.62 98 CYS A C 1
ATOM 770 O O . CYS A 1 98 ? -7.343 -2.390 2.756 1.00 97.62 98 CYS A O 1
ATOM 772 N N . ALA A 1 99 ? -7.641 -0.182 2.546 1.00 97.00 99 ALA A N 1
ATOM 773 C CA . ALA A 1 99 ? -8.284 -0.260 1.237 1.00 97.00 99 ALA A CA 1
ATOM 774 C C . ALA A 1 99 ? -7.268 -0.435 0.095 1.00 97.00 99 ALA A C 1
ATOM 776 O O . ALA A 1 99 ? -7.639 -0.837 -1.005 1.00 97.00 99 ALA A O 1
ATOM 777 N N . MET A 1 100 ? -6.003 -0.108 0.337 1.00 96.81 100 MET A N 1
ATOM 778 C CA . MET A 1 100 ? -4.896 -0.212 -0.602 1.00 96.81 100 MET A CA 1
ATOM 779 C C . MET A 1 100 ? -3.649 -0.723 0.140 1.00 96.81 100 MET A C 1
ATOM 781 O O . MET A 1 100 ? -2.753 0.067 0.466 1.00 96.81 100 MET A O 1
ATOM 785 N N . PRO A 1 101 ? -3.599 -2.026 0.471 1.00 96.50 101 PRO A N 1
ATOM 786 C CA . PRO A 1 101 ? -2.445 -2.621 1.132 1.00 96.50 101 PRO A CA 1
ATOM 787 C C . PRO A 1 101 ? -1.248 -2.714 0.184 1.00 96.50 101 PRO A C 1
ATOM 789 O O . PRO A 1 101 ? -1.402 -2.708 -1.041 1.00 96.50 101 PRO A O 1
ATOM 792 N N . ASN A 1 102 ? -0.053 -2.805 0.766 1.00 93.94 102 ASN A N 1
ATOM 793 C CA . ASN A 1 102 ? 1.198 -3.070 0.054 1.00 93.94 102 ASN A CA 1
ATOM 794 C C . ASN A 1 102 ? 1.784 -4.434 0.469 1.00 93.94 102 ASN A C 1
ATOM 796 O O . ASN A 1 102 ? 1.121 -5.225 1.144 1.00 93.94 102 ASN A O 1
ATOM 800 N N . GLY A 1 103 ? 3.016 -4.733 0.047 1.00 89.88 103 GLY A N 1
ATOM 801 C CA . GLY A 1 103 ? 3.749 -5.927 0.490 1.00 89.88 103 GLY A CA 1
ATOM 802 C C . GLY A 1 103 ? 4.310 -6.794 -0.636 1.00 89.88 103 GLY A C 1
ATOM 803 O O . GLY A 1 103 ? 5.151 -7.658 -0.367 1.00 89.88 103 GLY A O 1
ATOM 804 N N . ALA A 1 104 ? 3.870 -6.560 -1.877 1.00 91.25 104 ALA A N 1
ATOM 805 C CA . ALA A 1 104 ? 4.433 -7.157 -3.095 1.00 91.25 104 ALA A CA 1
ATOM 806 C C . ALA A 1 104 ? 5.491 -6.259 -3.765 1.00 91.25 104 ALA A C 1
ATOM 808 O O . ALA A 1 104 ? 6.243 -6.695 -4.626 1.00 91.25 104 ALA A O 1
ATOM 809 N N . ASP A 1 105 ? 5.599 -5.004 -3.346 1.00 79.75 105 ASP A N 1
ATOM 810 C CA . ASP A 1 105 ? 6.444 -3.960 -3.921 1.00 79.75 105 ASP A CA 1
ATOM 811 C C . ASP A 1 105 ? 7.876 -3.956 -3.354 1.00 79.75 105 ASP A C 1
ATOM 813 O O . ASP A 1 105 ? 8.428 -2.900 -3.052 1.00 79.75 105 ASP A O 1
ATOM 817 N N . ARG A 1 106 ? 8.529 -5.124 -3.224 1.00 84.25 106 ARG A N 1
ATOM 818 C CA . ARG A 1 106 ? 9.911 -5.219 -2.686 1.00 84.25 106 ARG A CA 1
ATOM 819 C C . ARG A 1 106 ? 10.930 -4.367 -3.450 1.00 84.25 106 ARG A C 1
ATOM 821 O O . ARG A 1 106 ? 11.967 -3.999 -2.903 1.00 84.25 106 ARG A O 1
ATOM 828 N N . LEU A 1 107 ? 10.637 -4.067 -4.711 1.00 88.38 107 LEU A N 1
ATOM 829 C CA . LEU A 1 107 ? 11.458 -3.250 -5.604 1.00 88.38 107 LEU A CA 1
ATOM 830 C C . LEU A 1 107 ? 11.178 -1.740 -5.481 1.00 88.38 107 LEU A C 1
ATOM 832 O O . LEU A 1 107 ? 11.891 -0.933 -6.081 1.00 88.38 107 LEU A O 1
ATOM 836 N N . GLY A 1 108 ? 10.194 -1.354 -4.664 1.00 90.31 108 GLY A N 1
ATOM 837 C CA . GLY A 1 108 ? 9.749 0.019 -4.461 1.00 90.31 108 GLY A CA 1
ATOM 838 C C . GLY A 1 108 ? 8.872 0.551 -5.598 1.00 90.31 108 GLY A C 1
ATOM 839 O O . GLY A 1 108 ? 8.476 -0.166 -6.509 1.00 90.31 108 GLY A O 1
ATOM 840 N N . LEU A 1 109 ? 8.578 1.853 -5.546 1.00 92.75 109 LEU A N 1
ATOM 841 C CA . LEU A 1 109 ? 7.688 2.521 -6.508 1.00 92.75 109 LEU A CA 1
ATOM 842 C C . LEU A 1 109 ? 8.329 2.778 -7.883 1.00 92.75 109 LEU A C 1
ATOM 844 O O . LEU A 1 109 ? 7.624 2.995 -8.864 1.00 92.75 109 LEU A O 1
ATOM 848 N N . THR A 1 110 ? 9.663 2.823 -7.953 1.00 95.69 110 THR A N 1
ATOM 849 C CA . THR A 1 110 ? 10.403 3.275 -9.145 1.00 95.69 110 THR A CA 1
ATOM 850 C C . THR A 1 110 ? 10.763 2.148 -10.107 1.00 95.69 110 THR A C 1
ATOM 852 O O . THR A 1 110 ? 11.195 2.433 -11.224 1.00 95.69 110 THR A O 1
ATOM 855 N N . ARG A 1 111 ? 10.591 0.888 -9.698 1.00 96.12 111 ARG A N 1
ATOM 856 C CA . ARG A 1 111 ? 10.941 -0.315 -10.462 1.00 96.12 111 ARG A CA 1
ATOM 857 C C . ARG A 1 111 ? 9.734 -1.246 -10.489 1.00 96.12 111 ARG A C 1
ATOM 859 O O . ARG A 1 111 ? 9.277 -1.663 -9.429 1.00 96.12 111 ARG A O 1
ATOM 866 N N . GLY A 1 112 ? 9.212 -1.548 -11.672 1.00 95.69 112 GLY A N 1
ATOM 867 C CA . GLY A 1 112 ? 7.956 -2.282 -11.805 1.00 95.69 112 GLY A CA 1
ATOM 868 C C . GLY A 1 112 ? 7.807 -2.976 -13.153 1.00 95.69 112 GLY A C 1
ATOM 869 O O . GLY A 1 112 ? 8.791 -3.234 -13.842 1.00 95.69 112 GLY A O 1
ATOM 870 N N . PHE A 1 113 ? 6.562 -3.294 -13.513 1.00 96.50 113 PHE A N 1
ATOM 871 C CA . PHE A 1 113 ? 6.233 -4.085 -14.702 1.00 96.50 113 PHE A CA 1
ATOM 872 C C . PHE A 1 113 ? 6.604 -3.426 -16.038 1.00 96.50 113 PHE A C 1
ATOM 874 O O . PHE A 1 113 ? 6.593 -4.097 -17.062 1.00 96.50 113 PHE A O 1
ATOM 881 N N . ASN A 1 114 ? 6.983 -2.149 -16.068 1.00 96.88 114 ASN A N 1
ATOM 882 C CA . ASN A 1 114 ? 7.492 -1.531 -17.289 1.00 96.88 114 ASN A CA 1
ATOM 883 C C . ASN A 1 114 ? 8.930 -1.964 -17.640 1.00 96.88 114 ASN A C 1
ATOM 885 O O . ASN A 1 114 ? 9.408 -1.637 -18.725 1.00 96.88 114 ASN A O 1
ATOM 889 N N . GLU A 1 115 ? 9.609 -2.695 -16.748 1.00 96.44 115 GLU A N 1
ATOM 890 C CA . GLU A 1 115 ? 10.946 -3.261 -16.930 1.00 96.44 115 GLU A CA 1
ATOM 891 C C . GLU A 1 115 ? 10.847 -4.804 -17.022 1.00 96.44 115 GLU A C 1
ATOM 893 O O . GLU A 1 115 ? 10.774 -5.474 -15.987 1.00 96.44 115 GLU A O 1
ATOM 898 N N . PRO A 1 116 ? 10.856 -5.399 -18.236 1.00 96.50 116 PRO A N 1
ATOM 899 C CA . PRO A 1 116 ? 10.627 -6.838 -18.434 1.00 96.50 116 PRO A CA 1
ATOM 900 C C . PRO A 1 116 ? 11.569 -7.759 -17.653 1.00 96.50 116 PRO A C 1
ATOM 902 O O . PRO A 1 116 ? 11.174 -8.839 -17.220 1.00 96.50 116 PRO A O 1
ATOM 905 N N . SER A 1 117 ? 12.806 -7.324 -17.393 1.00 96.12 117 SER A N 1
ATOM 906 C CA . SER A 1 117 ? 13.763 -8.073 -16.567 1.00 96.12 117 SER A CA 1
ATOM 907 C C . SER A 1 117 ? 13.328 -8.261 -15.110 1.00 96.12 117 SER A C 1
ATOM 909 O O . SER A 1 117 ? 13.947 -9.051 -14.403 1.00 96.12 117 SER A O 1
ATOM 911 N N . LEU A 1 118 ? 12.293 -7.554 -14.644 1.00 96.62 118 LEU A N 1
ATOM 912 C CA . LEU A 1 118 ? 11.760 -7.666 -13.282 1.00 96.62 118 LEU A CA 1
ATOM 913 C C . LEU A 1 118 ? 10.503 -8.525 -13.185 1.00 96.62 118 LEU A C 1
ATOM 915 O O . LEU A 1 118 ? 10.073 -8.820 -12.072 1.00 96.62 118 LEU A O 1
ATOM 919 N N . HIS A 1 119 ? 9.904 -8.921 -14.310 1.00 96.38 119 HIS A N 1
ATOM 920 C CA . HIS A 1 119 ? 8.608 -9.602 -14.326 1.00 96.38 119 HIS A CA 1
ATOM 921 C C . HIS A 1 119 ? 8.601 -10.890 -13.514 1.00 96.38 119 HIS A C 1
ATOM 923 O O . HIS A 1 119 ? 7.685 -11.086 -12.727 1.00 96.38 119 HIS A O 1
ATOM 929 N N . GLU A 1 120 ? 9.629 -11.729 -13.646 1.00 96.19 120 GLU A N 1
ATOM 930 C CA . GLU A 1 120 ? 9.722 -12.990 -12.901 1.00 96.19 120 GLU A CA 1
ATOM 931 C C . GLU A 1 120 ? 9.667 -12.751 -11.384 1.00 96.19 120 GLU A C 1
ATOM 933 O O . GLU A 1 120 ? 8.840 -13.340 -10.687 1.00 96.19 120 GLU A O 1
ATOM 938 N N . GLN A 1 121 ? 10.473 -11.807 -10.888 1.00 96.00 121 GLN A N 1
ATOM 939 C CA . GLN A 1 121 ? 10.490 -11.451 -9.471 1.00 96.00 121 GLN A CA 1
ATOM 940 C C . GLN A 1 121 ? 9.165 -10.817 -9.024 1.00 96.00 121 GLN A C 1
ATOM 942 O O . GLN A 1 121 ? 8.655 -11.137 -7.951 1.00 96.00 121 GLN A O 1
ATOM 947 N N . LEU A 1 122 ? 8.600 -9.908 -9.823 1.00 96.19 122 LEU A N 1
ATOM 948 C CA . LEU A 1 122 ? 7.326 -9.270 -9.499 1.00 96.19 122 LEU A CA 1
ATOM 949 C C . LEU A 1 122 ? 6.216 -10.324 -9.416 1.00 96.19 122 LEU A C 1
ATOM 951 O O . LEU A 1 122 ? 5.497 -10.366 -8.422 1.00 96.19 122 LEU A O 1
ATOM 955 N N . ILE A 1 123 ? 6.106 -11.220 -10.397 1.00 95.94 123 ILE A N 1
ATOM 956 C CA . ILE A 1 123 ? 5.126 -12.314 -10.393 1.00 95.94 123 ILE A CA 1
ATOM 957 C C . ILE A 1 123 ? 5.278 -13.168 -9.133 1.00 95.94 123 ILE A C 1
ATOM 959 O O . ILE A 1 123 ? 4.269 -13.466 -8.491 1.00 95.94 123 ILE A O 1
ATOM 963 N N . GLU A 1 124 ? 6.504 -13.520 -8.739 1.00 96.69 124 GLU A N 1
ATOM 964 C CA . GLU A 1 124 ? 6.767 -14.243 -7.490 1.00 96.69 124 GLU A CA 1
ATOM 965 C C . GLU A 1 124 ? 6.269 -13.458 -6.263 1.00 96.69 124 GLU A C 1
ATOM 967 O O . GLU A 1 124 ? 5.531 -13.992 -5.425 1.00 96.69 124 GLU A O 1
ATOM 972 N N . ASP A 1 125 ? 6.612 -12.173 -6.172 1.00 96.00 125 ASP A N 1
ATOM 973 C CA . ASP A 1 125 ? 6.247 -11.315 -5.047 1.00 96.00 125 ASP A CA 1
ATOM 974 C C . ASP A 1 125 ? 4.729 -11.117 -4.922 1.00 96.00 125 ASP A C 1
ATOM 976 O O . ASP A 1 125 ? 4.184 -11.272 -3.822 1.00 96.00 125 ASP A O 1
ATOM 980 N N . TYR A 1 126 ? 4.026 -10.841 -6.025 1.00 96.81 126 TYR A N 1
ATOM 981 C CA . TYR A 1 126 ? 2.563 -10.734 -6.034 1.00 96.81 126 TYR A CA 1
ATOM 982 C C . TYR A 1 126 ? 1.904 -12.079 -5.727 1.00 96.81 126 TYR A C 1
ATOM 984 O O . TYR A 1 126 ? 1.008 -12.131 -4.883 1.00 96.81 126 TYR A O 1
ATOM 992 N N . SER A 1 127 ? 2.372 -13.176 -6.330 1.00 97.12 127 SER A N 1
ATOM 993 C CA . SER A 1 127 ? 1.814 -14.519 -6.099 1.00 97.12 127 SER A CA 1
ATOM 994 C C . SER A 1 127 ? 1.921 -14.949 -4.638 1.00 97.12 127 SER A C 1
ATOM 996 O O . SER A 1 127 ? 1.027 -15.613 -4.117 1.00 97.12 127 SER A O 1
ATOM 998 N N . ARG A 1 128 ? 2.984 -14.530 -3.944 1.00 96.94 128 ARG A N 1
ATOM 999 C CA . ARG A 1 128 ? 3.158 -14.768 -2.507 1.00 96.94 128 ARG A CA 1
ATOM 1000 C C . ARG A 1 128 ? 2.217 -13.920 -1.645 1.00 96.94 128 ARG A C 1
ATOM 1002 O O . ARG A 1 128 ? 1.785 -14.379 -0.591 1.00 96.94 128 ARG A O 1
ATOM 1009 N N . VAL A 1 129 ? 1.944 -12.676 -2.035 1.00 97.00 129 VAL A N 1
ATOM 1010 C CA . VAL A 1 129 ? 1.238 -11.694 -1.187 1.00 97.00 129 VAL A CA 1
ATOM 1011 C C . VAL A 1 129 ? -0.271 -11.722 -1.386 1.00 97.00 129 VAL A C 1
ATOM 1013 O O . VAL A 1 129 ? -0.997 -11.525 -0.417 1.00 97.00 129 VAL A O 1
ATOM 1016 N N . ILE A 1 130 ? -0.756 -12.008 -2.596 1.00 97.56 130 ILE A N 1
ATOM 1017 C CA . ILE A 1 130 ? -2.194 -12.080 -2.901 1.00 97.56 130 ILE A CA 1
ATOM 1018 C C . ILE A 1 130 ? -2.957 -13.007 -1.927 1.00 97.56 130 ILE A C 1
ATOM 1020 O O . ILE A 1 130 ? -3.995 -12.578 -1.419 1.00 97.56 130 ILE A O 1
ATOM 1024 N N . PRO A 1 131 ? -2.464 -14.215 -1.578 1.00 97.75 131 PRO A N 1
ATOM 1025 C CA . PRO A 1 131 ? -3.114 -15.051 -0.568 1.00 97.75 131 PRO A CA 1
ATOM 1026 C C . PRO A 1 131 ? -3.175 -14.388 0.813 1.00 97.75 131 PRO A C 1
ATOM 1028 O O . PRO A 1 131 ? -4.212 -14.424 1.462 1.00 97.75 131 PRO A O 1
ATOM 1031 N N . LEU A 1 132 ? -2.103 -13.707 1.235 1.00 97.62 132 LEU A N 1
ATOM 1032 C CA . LEU A 1 132 ? -2.055 -13.012 2.526 1.00 97.62 132 LEU A CA 1
ATOM 1033 C C . LEU A 1 132 ? -3.066 -11.858 2.584 1.00 97.62 132 LEU A C 1
ATOM 1035 O O . LEU A 1 132 ? -3.709 -11.651 3.610 1.00 97.62 132 LEU A O 1
ATOM 1039 N N . VAL A 1 133 ? -3.209 -11.112 1.483 1.00 97.62 133 VAL A N 1
ATOM 1040 C CA . VAL A 1 133 ? -4.201 -10.035 1.325 1.00 97.62 133 VAL A CA 1
ATOM 1041 C C . VAL A 1 133 ? -5.615 -10.595 1.494 1.00 97.62 133 VAL A C 1
ATOM 1043 O O . VAL A 1 133 ? -6.400 -10.052 2.274 1.00 97.62 133 VAL A O 1
ATOM 1046 N N . ALA A 1 134 ? -5.914 -11.708 0.818 1.00 97.25 134 ALA A N 1
ATOM 1047 C CA . ALA A 1 134 ? -7.207 -12.377 0.918 1.00 97.25 134 ALA A CA 1
ATOM 1048 C C . ALA A 1 134 ? -7.476 -12.900 2.342 1.00 97.25 134 ALA A C 1
ATOM 1050 O O . ALA A 1 134 ? -8.548 -12.645 2.894 1.00 97.25 134 ALA A O 1
ATOM 1051 N N . ASP A 1 135 ? -6.491 -13.548 2.971 1.00 97.19 135 ASP A N 1
ATOM 1052 C CA . ASP A 1 135 ? -6.584 -14.067 4.343 1.00 97.19 135 ASP A CA 1
ATOM 1053 C C . ASP A 1 135 ? -6.791 -12.950 5.381 1.00 97.19 135 ASP A C 1
ATOM 1055 O O . ASP A 1 135 ? -7.483 -13.130 6.389 1.00 97.19 135 ASP A O 1
ATOM 1059 N N . ALA A 1 136 ? -6.226 -11.767 5.132 1.00 96.69 136 ALA A N 1
ATOM 1060 C CA . ALA A 1 136 ? -6.427 -10.579 5.957 1.00 96.69 136 ALA A CA 1
ATOM 1061 C C . ALA A 1 136 ? -7.790 -9.894 5.729 1.00 96.69 136 ALA A C 1
ATOM 1063 O O . ALA A 1 136 ? -8.164 -9.004 6.500 1.00 96.69 136 ALA A O 1
ATOM 1064 N N . GLY A 1 137 ? -8.561 -10.332 4.727 1.00 96.25 137 GLY A N 1
ATOM 1065 C CA . GLY A 1 137 ? -9.884 -9.800 4.394 1.00 96.2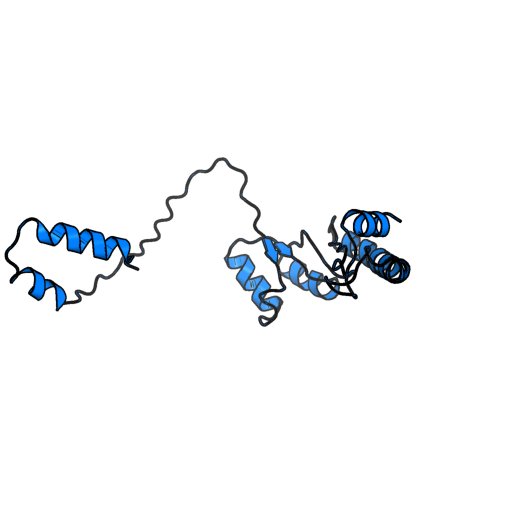5 137 GLY A CA 1
ATOM 1066 C C . GLY A 1 137 ? -9.854 -8.552 3.511 1.00 96.25 137 GLY A C 1
ATOM 1067 O O . GLY A 1 137 ? -10.812 -7.775 3.524 1.00 96.25 137 GLY A O 1
ATOM 1068 N N . TYR A 1 138 ? -8.766 -8.336 2.774 1.00 97.25 138 TYR A N 1
ATOM 1069 C CA . TYR A 1 138 ? -8.635 -7.262 1.794 1.00 97.25 138 TYR A CA 1
ATOM 1070 C C . TYR A 1 138 ? -8.917 -7.791 0.381 1.00 97.25 138 TYR A C 1
ATOM 1072 O O . TYR A 1 138 ? -8.698 -8.963 0.081 1.00 97.25 138 TYR A O 1
ATOM 1080 N N . ASP A 1 139 ? -9.408 -6.922 -0.499 1.00 96.12 139 ASP A N 1
ATOM 1081 C CA . ASP A 1 139 ? -9.819 -7.259 -1.871 1.00 96.12 139 ASP A CA 1
ATOM 1082 C C . ASP A 1 139 ? -8.968 -6.555 -2.945 1.00 96.12 139 ASP A C 1
ATOM 1084 O O . ASP A 1 139 ? -9.252 -6.650 -4.138 1.00 96.12 139 ASP A O 1
ATOM 1088 N N . LYS A 1 140 ? -7.941 -5.812 -2.521 1.00 96.69 140 LYS A N 1
ATOM 1089 C CA . LYS A 1 140 ? -7.068 -4.985 -3.362 1.00 96.69 140 LYS A CA 1
ATOM 1090 C C . LYS A 1 140 ? -5.626 -5.134 -2.904 1.00 96.69 140 LYS A C 1
ATOM 1092 O O . LYS A 1 140 ? -5.373 -5.448 -1.749 1.00 96.69 140 LYS A O 1
ATOM 1097 N N . LEU A 1 141 ? -4.694 -4.860 -3.808 1.00 96.25 141 LEU A N 1
ATOM 1098 C CA . LEU A 1 141 ? -3.259 -4.793 -3.555 1.00 96.25 141 LEU A CA 1
ATOM 1099 C C . LEU A 1 141 ? -2.681 -3.754 -4.514 1.00 96.25 141 LEU A C 1
ATOM 1101 O O . LEU A 1 141 ? -3.028 -3.754 -5.697 1.00 96.25 141 LEU A O 1
ATOM 1105 N N . ILE A 1 142 ? -1.848 -2.847 -4.010 1.00 95.56 142 ILE A N 1
ATOM 1106 C CA . ILE A 1 142 ? -1.247 -1.820 -4.859 1.00 95.56 142 ILE A CA 1
ATOM 1107 C C . ILE A 1 142 ? -0.269 -2.440 -5.860 1.00 95.56 142 ILE A C 1
ATOM 1109 O O . ILE A 1 142 ? 0.462 -3.367 -5.522 1.00 95.56 142 ILE A O 1
ATOM 1113 N N . CYS A 1 143 ? -0.250 -1.900 -7.080 1.00 94.88 143 CYS A N 1
ATOM 1114 C CA . CYS A 1 143 ? 0.695 -2.273 -8.120 1.00 94.88 143 CYS A CA 1
ATOM 1115 C C . CYS A 1 143 ? 1.265 -1.037 -8.817 1.00 94.88 143 CYS A C 1
ATOM 1117 O O . CYS A 1 143 ? 0.545 -0.067 -9.059 1.00 94.88 143 CYS A O 1
ATOM 1119 N N . PHE A 1 144 ? 2.563 -1.075 -9.120 1.00 94.50 144 PHE A N 1
ATOM 1120 C CA . PHE A 1 144 ? 3.288 0.020 -9.754 1.00 94.50 144 PHE A CA 1
ATOM 1121 C C . PHE A 1 144 ? 3.890 -0.419 -11.086 1.00 94.50 144 PHE A C 1
ATOM 1123 O O . PHE A 1 144 ? 4.488 -1.490 -11.196 1.00 94.50 144 PHE A O 1
ATOM 1130 N N . SER A 1 145 ? 3.792 0.458 -12.084 1.00 95.19 145 SER A N 1
ATOM 1131 C CA . SER A 1 145 ? 4.463 0.276 -13.370 1.00 95.19 145 SER A CA 1
ATOM 1132 C C . SER A 1 145 ? 5.976 0.425 -13.254 1.00 95.19 145 SER A C 1
ATOM 1134 O O . SER A 1 145 ? 6.685 -0.268 -13.958 1.00 95.19 145 SER A O 1
ATOM 1136 N N . GLY A 1 146 ? 6.475 1.295 -12.369 1.00 95.75 146 GLY A N 1
ATOM 1137 C CA . GLY A 1 146 ? 7.868 1.748 -12.360 1.00 95.75 146 GLY A CA 1
ATOM 1138 C C . GLY A 1 146 ? 8.061 3.078 -13.101 1.00 95.75 146 GLY A C 1
ATOM 1139 O O . GLY A 1 146 ? 7.131 3.617 -13.709 1.00 95.75 146 GLY A O 1
ATOM 1140 N N . ASN A 1 147 ? 9.270 3.637 -13.012 1.00 97.19 147 ASN A N 1
ATOM 1141 C CA . ASN A 1 147 ? 9.649 4.886 -13.675 1.00 97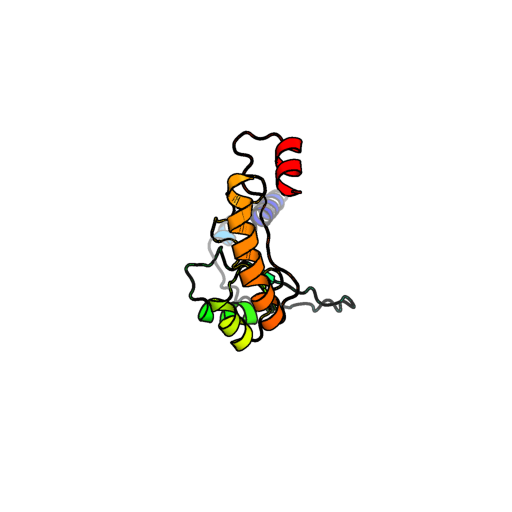.19 147 ASN A CA 1
ATOM 1142 C C . ASN A 1 147 ? 9.939 4.657 -15.160 1.00 97.19 147 ASN A C 1
ATOM 1144 O O . ASN A 1 147 ? 10.499 3.631 -15.527 1.00 97.19 147 ASN A O 1
ATOM 1148 N N . ARG A 1 148 ? 9.679 5.664 -16.006 1.00 96.12 148 ARG A N 1
ATOM 1149 C CA . ARG A 1 148 ? 9.918 5.578 -17.459 1.00 96.12 148 ARG A CA 1
ATOM 1150 C C . ARG A 1 148 ? 11.332 5.139 -17.838 1.00 96.12 148 ARG A C 1
ATOM 1152 O O . ARG A 1 148 ? 11.485 4.424 -18.810 1.00 96.12 148 ARG A O 1
ATOM 1159 N N . ASN A 1 149 ? 12.361 5.600 -17.123 1.00 94.62 149 ASN A N 1
ATOM 1160 C CA . ASN A 1 149 ? 13.767 5.261 -17.391 1.00 94.62 149 ASN A CA 1
ATOM 1161 C C . ASN A 1 149 ? 14.197 5.402 -18.872 1.00 94.62 149 ASN A C 1
ATOM 1163 O O . ASN A 1 149 ? 15.079 4.688 -19.334 1.00 94.62 149 ASN A O 1
ATOM 1167 N N . GLY A 1 150 ? 13.599 6.351 -19.603 1.00 96.00 150 GLY A N 1
ATOM 1168 C CA . GLY A 1 150 ? 13.880 6.602 -21.021 1.00 96.00 150 GLY A CA 1
ATOM 1169 C C . GLY A 1 150 ? 12.890 5.972 -22.006 1.00 96.00 150 GLY A C 1
ATOM 1170 O O . GLY A 1 150 ? 12.932 6.343 -23.174 1.00 96.00 150 GLY A O 1
ATOM 1171 N N . LEU A 1 151 ? 11.986 5.104 -21.543 1.00 96.06 151 LEU A N 1
ATOM 1172 C CA . LEU A 1 151 ? 10.909 4.527 -22.351 1.00 96.06 151 LEU A CA 1
ATOM 1173 C C . LEU A 1 151 ? 9.876 5.594 -22.730 1.00 96.06 151 LEU A C 1
ATOM 1175 O O . LEU A 1 151 ? 9.571 6.502 -21.938 1.00 96.06 151 LEU A O 1
ATOM 1179 N N . ASP A 1 152 ? 9.311 5.455 -23.927 1.00 97.44 152 ASP A N 1
ATOM 1180 C CA . ASP A 1 152 ? 8.089 6.166 -24.285 1.00 97.44 152 ASP A CA 1
ATOM 1181 C C . ASP A 1 152 ? 6.848 5.517 -23.637 1.00 97.44 152 ASP A C 1
ATOM 1183 O O . ASP A 1 152 ? 6.924 4.465 -22.997 1.00 97.44 152 ASP A O 1
ATOM 1187 N N . ASP A 1 153 ? 5.706 6.204 -23.723 1.00 96.06 153 ASP A N 1
ATOM 1188 C CA . ASP A 1 153 ? 4.473 5.763 -23.060 1.00 96.06 153 ASP A CA 1
ATOM 1189 C C . ASP A 1 153 ? 3.909 4.464 -23.648 1.00 96.06 153 ASP A C 1
ATOM 1191 O O . ASP A 1 153 ? 3.327 3.670 -22.907 1.00 96.06 153 ASP A O 1
ATOM 1195 N N . GLU A 1 154 ? 4.092 4.234 -24.949 1.00 96.88 154 GLU A N 1
ATOM 1196 C CA . GLU A 1 154 ? 3.589 3.036 -25.618 1.00 96.88 154 GLU A CA 1
ATOM 1197 C C . GLU A 1 154 ? 4.460 1.835 -25.251 1.00 96.88 154 GLU A C 1
ATOM 1199 O O . GLU A 1 154 ? 3.944 0.826 -24.779 1.00 96.88 154 GLU A O 1
ATOM 1204 N N . GLU A 1 155 ? 5.782 1.963 -25.366 1.00 97.06 155 GLU A N 1
ATOM 1205 C CA . GLU A 1 155 ? 6.734 0.916 -24.990 1.00 97.06 155 GLU A CA 1
ATOM 1206 C C . GLU A 1 155 ? 6.577 0.525 -23.513 1.00 97.06 155 GLU A C 1
ATOM 1208 O O . GLU A 1 155 ? 6.483 -0.659 -23.182 1.00 97.06 155 GLU A O 1
ATOM 1213 N N . GLY A 1 156 ? 6.461 1.513 -22.617 1.00 96.75 156 GLY A N 1
ATOM 1214 C CA . GLY A 1 156 ? 6.236 1.265 -21.194 1.00 96.75 156 GLY A CA 1
ATOM 1215 C C . GLY A 1 156 ? 4.928 0.520 -20.906 1.00 96.75 156 GLY A C 1
ATOM 1216 O O . GLY A 1 156 ? 4.914 -0.373 -20.054 1.00 96.75 156 GLY A O 1
ATOM 1217 N N . LEU A 1 157 ? 3.841 0.853 -21.612 1.00 96.12 157 LEU A N 1
ATOM 1218 C CA . LEU A 1 157 ? 2.553 0.168 -21.476 1.00 96.12 157 LEU A CA 1
ATOM 1219 C C . LEU A 1 157 ? 2.614 -1.267 -22.010 1.00 96.12 157 LEU A C 1
ATOM 1221 O O . LEU A 1 157 ? 2.133 -2.177 -21.333 1.00 96.12 157 LEU A O 1
ATOM 1225 N N . GLN A 1 158 ? 3.227 -1.475 -23.178 1.00 97.06 158 GLN A N 1
ATOM 1226 C CA . GLN A 1 158 ? 3.386 -2.803 -23.776 1.00 97.06 158 GLN A CA 1
ATOM 1227 C C . GLN A 1 158 ? 4.177 -3.725 -22.849 1.00 97.06 158 GLN A C 1
ATOM 1229 O O . GLN A 1 158 ? 3.719 -4.834 -22.567 1.00 97.06 158 GLN A O 1
ATOM 1234 N N . ASN A 1 159 ? 5.281 -3.233 -22.278 1.00 97.31 159 ASN A N 1
ATOM 1235 C CA . ASN A 1 159 ? 6.067 -3.980 -21.297 1.00 97.31 159 ASN A CA 1
ATOM 1236 C C . ASN A 1 159 ? 5.232 -4.411 -20.081 1.00 97.31 159 ASN A C 1
ATOM 1238 O O . ASN A 1 159 ? 5.461 -5.490 -19.555 1.00 97.31 159 ASN A O 1
ATOM 1242 N N . CYS A 1 160 ? 4.243 -3.624 -19.646 1.00 96.31 160 CYS A N 1
ATOM 1243 C CA . CYS A 1 160 ? 3.412 -3.975 -18.487 1.00 96.31 160 CYS A CA 1
ATOM 1244 C C . CYS A 1 160 ? 2.355 -5.060 -18.759 1.00 96.31 160 CYS A C 1
ATOM 1246 O O . CYS A 1 160 ? 1.716 -5.518 -17.814 1.00 96.31 160 CYS A O 1
ATOM 1248 N N . SER A 1 161 ? 2.096 -5.404 -20.023 1.00 91.50 161 SER A N 1
ATOM 1249 C CA . SER A 1 161 ? 0.949 -6.237 -20.426 1.00 91.50 161 SER A CA 1
ATOM 1250 C C . SER A 1 161 ? 1.275 -7.713 -20.683 1.00 91.50 161 SER A C 1
ATOM 1252 O O . SER A 1 161 ? 0.371 -8.476 -21.032 1.00 91.50 161 SER A O 1
ATOM 1254 N N . VAL A 1 162 ? 2.550 -8.085 -20.546 1.00 78.19 162 VAL A N 1
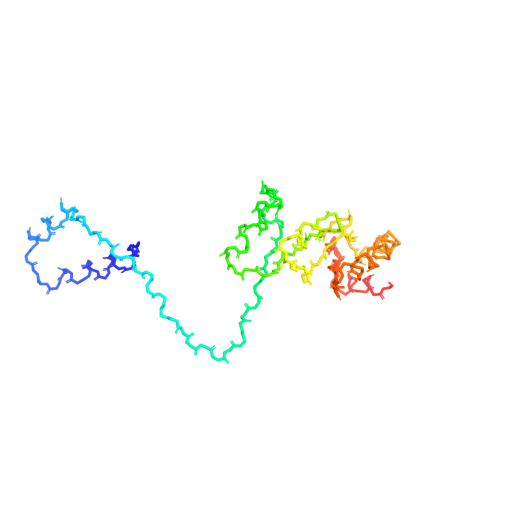ATOM 1255 C CA . VAL A 1 162 ? 3.101 -9.397 -20.922 1.00 78.19 162 VAL A CA 1
ATOM 1256 C C . VAL A 1 162 ? 2.987 -10.412 -19.790 1.00 78.19 162 VAL A C 1
ATOM 1258 O O . VAL A 1 162 ? 3.161 -10.015 -18.617 1.00 78.19 162 VAL A O 1
#

pLDDT: mean 82.19, std 21.37, range [37.53, 98.38]